Protein AF-A0A2H2ZLC5-F1 (afdb_monomer_lite)

Secondary structure (DSSP, 8-state):
-HHHHHHHHHHHHHHHHHHHHHHHHHGGGGHHHHHHHHHHHHHHHHHH----TT--HHHHHHHHHSSSHHHHHTS-------TTS--PPPPPTTS--

Structure (mmCIF, N/CA/C/O backbone):
data_AF-A0A2H2ZLC5-F1
#
_entry.id   AF-A0A2H2ZLC5-F1
#
loop_
_atom_site.group_PDB
_atom_site.id
_atom_site.type_symbol
_atom_site.label_atom_id
_atom_site.label_alt_id
_atom_site.label_comp_id
_atom_site.label_asym_id
_atom_site.label_entity_id
_atom_site.label_seq_id
_atom_site.pdbx_PDB_ins_code
_atom_site.Cartn_x
_atom_site.Cartn_y
_atom_site.Cartn_z
_atom_site.occupancy
_atom_site.B_iso_or_equiv
_atom_site.auth_seq_id
_atom_site.auth_comp_id
_atom_site.auth_asym_id
_atom_site.auth_atom_id
_atom_site.pdbx_PDB_model_num
ATOM 1 N N . MET A 1 1 ? 8.561 8.086 13.415 1.00 83.88 1 MET A N 1
ATOM 2 C CA . MET A 1 1 ? 8.784 8.862 12.167 1.00 83.88 1 MET A CA 1
ATOM 3 C C . MET A 1 1 ? 10.041 8.459 11.392 1.00 83.88 1 MET A C 1
ATOM 5 O O . MET A 1 1 ? 9.932 8.288 10.186 1.00 83.88 1 MET A O 1
ATOM 9 N N . ALA A 1 2 ? 11.204 8.250 12.028 1.00 94.56 2 ALA A N 1
ATOM 10 C CA . ALA A 1 2 ? 12.444 7.893 11.316 1.00 94.56 2 ALA A CA 1
ATOM 11 C C . ALA A 1 2 ? 12.357 6.583 10.501 1.00 94.56 2 ALA A C 1
ATOM 13 O O . ALA A 1 2 ? 12.746 6.561 9.338 1.00 94.56 2 ALA A O 1
ATOM 14 N N . PHE A 1 3 ? 11.779 5.520 11.072 1.00 94.88 3 PHE A N 1
ATOM 15 C CA . PHE A 1 3 ? 11.603 4.238 10.375 1.00 94.88 3 PHE A CA 1
ATOM 16 C C . PHE A 1 3 ? 10.721 4.360 9.123 1.00 94.88 3 PHE A C 1
ATOM 18 O O . PHE A 1 3 ? 11.108 3.924 8.044 1.00 94.88 3 PHE A O 1
ATOM 25 N N . LEU A 1 4 ? 9.571 5.033 9.242 1.00 94.94 4 LEU A N 1
ATOM 26 C CA . LEU A 1 4 ? 8.678 5.294 8.111 1.00 94.94 4 LEU A CA 1
ATOM 27 C C . LEU A 1 4 ? 9.389 6.082 7.000 1.00 94.94 4 LEU A C 1
ATOM 29 O O . LEU A 1 4 ? 9.268 5.744 5.826 1.00 94.94 4 LEU A O 1
ATOM 33 N N . ALA A 1 5 ? 10.156 7.113 7.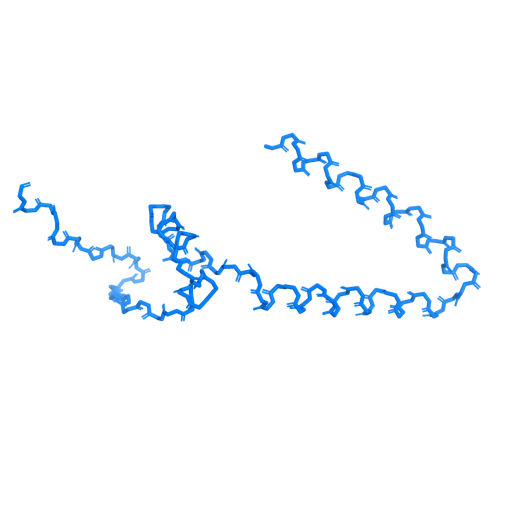366 1.00 95.62 5 ALA A N 1
ATOM 34 C CA . ALA A 1 5 ? 10.919 7.905 6.407 1.00 95.62 5 ALA A CA 1
ATOM 35 C C . ALA A 1 5 ? 11.993 7.067 5.699 1.00 95.62 5 ALA A C 1
ATOM 37 O O . ALA A 1 5 ? 12.152 7.173 4.485 1.00 95.62 5 ALA A O 1
ATOM 38 N N . PHE A 1 6 ? 12.702 6.210 6.433 1.00 96.06 6 PHE A N 1
ATOM 39 C CA . PHE A 1 6 ? 13.686 5.297 5.863 1.00 96.06 6 PHE A CA 1
ATOM 40 C C . PHE A 1 6 ? 13.047 4.331 4.855 1.00 96.06 6 PHE A C 1
ATOM 42 O O . PHE A 1 6 ? 13.480 4.278 3.704 1.00 96.06 6 PHE A O 1
ATOM 49 N N . MET A 1 7 ? 11.971 3.646 5.251 1.00 96.56 7 MET A N 1
ATOM 50 C CA . MET A 1 7 ? 11.252 2.701 4.390 1.00 96.56 7 MET A CA 1
ATOM 51 C C . MET A 1 7 ? 10.723 3.378 3.121 1.00 96.56 7 MET A C 1
ATOM 53 O O . MET A 1 7 ? 10.922 2.874 2.016 1.00 96.56 7 MET A O 1
ATOM 57 N N . ASN A 1 8 ? 10.122 4.562 3.259 1.00 95.38 8 ASN A N 1
ATOM 58 C CA . ASN A 1 8 ? 9.631 5.328 2.116 1.00 95.38 8 ASN A CA 1
ATOM 59 C C . ASN A 1 8 ? 10.756 5.720 1.154 1.00 95.38 8 ASN A C 1
ATOM 61 O O . ASN A 1 8 ? 10.584 5.625 -0.060 1.00 95.38 8 ASN A O 1
ATOM 65 N N . ASN A 1 9 ? 11.910 6.152 1.666 1.00 96.19 9 ASN A N 1
ATOM 66 C CA . ASN A 1 9 ? 13.041 6.507 0.812 1.00 96.19 9 ASN A CA 1
ATOM 67 C C . ASN A 1 9 ? 13.636 5.282 0.105 1.00 96.19 9 ASN A C 1
ATOM 69 O O . ASN A 1 9 ? 13.934 5.368 -1.085 1.00 96.19 9 ASN A O 1
ATOM 73 N N . ALA A 1 10 ? 13.728 4.132 0.778 1.00 95.56 10 ALA A N 1
ATOM 74 C CA . ALA A 1 10 ? 14.188 2.889 0.160 1.00 95.56 10 ALA A CA 1
ATOM 75 C C . ALA A 1 10 ? 13.305 2.485 -1.038 1.00 95.56 10 ALA A C 1
ATOM 77 O O . ALA A 1 10 ? 13.806 2.212 -2.130 1.00 95.56 10 ALA A O 1
ATOM 78 N N . VAL A 1 11 ? 11.980 2.537 -0.869 1.00 95.06 11 VAL A N 1
ATOM 79 C CA . VAL A 1 11 ? 11.016 2.230 -1.940 1.00 95.06 11 VAL A CA 1
ATOM 80 C C . VAL A 1 11 ? 11.074 3.260 -3.075 1.00 95.06 11 VAL A C 1
ATOM 82 O O . VAL A 1 11 ? 10.967 2.895 -4.249 1.00 95.06 11 VAL A O 1
ATOM 85 N N . LYS A 1 12 ? 11.268 4.546 -2.756 1.00 95.56 12 LYS A N 1
ATOM 86 C CA . LYS A 1 12 ? 11.388 5.613 -3.762 1.00 95.56 12 LYS A CA 1
ATOM 87 C C . LYS A 1 12 ? 12.603 5.441 -4.661 1.00 95.56 12 LYS A C 1
ATOM 89 O O . LYS A 1 12 ? 12.476 5.648 -5.865 1.00 95.56 12 LYS A O 1
ATOM 94 N N . VAL A 1 13 ? 13.752 5.048 -4.109 1.00 96.19 13 VAL A N 1
ATOM 95 C CA . VAL A 1 13 ? 14.963 4.789 -4.905 1.00 96.19 13 VAL A CA 1
ATOM 96 C C . VAL A 1 13 ? 14.662 3.727 -5.965 1.00 96.19 13 VAL A C 1
ATOM 98 O O . VAL A 1 13 ? 14.876 3.964 -7.152 1.00 96.19 13 VAL A O 1
ATOM 101 N N . MET A 1 14 ? 14.053 2.608 -5.568 1.00 93.06 14 MET A N 1
ATOM 102 C CA . MET A 1 14 ? 13.686 1.536 -6.499 1.00 93.06 14 MET A CA 1
ATOM 103 C C . MET A 1 14 ? 12.719 2.020 -7.588 1.00 93.06 14 MET A C 1
ATOM 105 O O . MET A 1 14 ? 12.985 1.836 -8.774 1.00 93.06 14 MET A O 1
ATOM 109 N N . ASN A 1 15 ? 11.637 2.706 -7.205 1.00 93.94 15 ASN A N 1
ATOM 110 C CA . ASN A 1 15 ? 10.646 3.222 -8.157 1.00 93.94 15 ASN A CA 1
ATOM 111 C C . ASN A 1 15 ? 11.167 4.347 -9.061 1.00 93.94 15 ASN A C 1
ATOM 113 O O . ASN A 1 15 ? 10.543 4.647 -10.070 1.00 93.94 15 ASN A O 1
ATOM 117 N N . THR A 1 16 ? 12.293 4.977 -8.737 1.00 95.62 16 THR A N 1
ATOM 118 C CA . THR A 1 16 ? 12.859 6.042 -9.576 1.00 95.62 16 THR A CA 1
ATOM 119 C C . THR A 1 16 ? 13.814 5.475 -10.625 1.00 95.62 16 THR A C 1
ATOM 121 O O . THR A 1 16 ? 13.783 5.903 -11.776 1.00 95.62 16 THR A O 1
ATOM 124 N N . TYR A 1 17 ? 14.643 4.490 -10.260 1.00 94.69 17 TYR A N 1
ATOM 125 C CA . TYR A 1 17 ? 15.702 3.985 -11.145 1.00 94.69 17 TYR A CA 1
ATOM 126 C C . TYR A 1 17 ? 15.307 2.745 -11.953 1.00 94.69 17 TYR A C 1
ATOM 128 O O . TYR A 1 17 ? 15.791 2.570 -13.071 1.00 94.69 17 TYR A O 1
ATOM 136 N N . VAL A 1 18 ? 14.430 1.885 -11.426 1.00 92.75 18 VAL A N 1
ATOM 137 C CA . VAL A 1 18 ? 14.046 0.635 -12.105 1.00 92.75 18 VAL A CA 1
ATOM 138 C C . VAL A 1 18 ? 13.120 0.881 -13.305 1.00 92.75 18 VAL A C 1
ATOM 140 O O . VAL A 1 18 ? 13.404 0.332 -14.374 1.00 92.75 18 VAL A O 1
ATOM 143 N N . PRO A 1 19 ? 12.058 1.711 -13.210 1.00 93.75 19 PRO A N 1
ATOM 144 C CA . PRO A 1 19 ? 11.096 1.852 -14.303 1.00 93.75 19 PRO A CA 1
ATOM 145 C C . PRO A 1 19 ? 11.681 2.332 -15.634 1.00 93.75 19 PRO A C 1
ATOM 147 O O . PRO A 1 19 ? 11.357 1.715 -16.646 1.00 93.75 19 PRO A O 1
ATOM 150 N N . PRO A 1 20 ? 12.571 3.346 -15.699 1.00 93.31 20 PRO A N 1
ATOM 151 C CA . PRO A 1 20 ? 13.128 3.792 -16.978 1.00 93.31 20 PRO A CA 1
ATOM 152 C C . PRO A 1 20 ? 13.884 2.682 -17.721 1.00 93.31 20 PRO A C 1
ATOM 154 O O . PRO A 1 20 ? 13.713 2.509 -18.927 1.00 93.31 20 PRO A O 1
ATOM 157 N N . ILE A 1 21 ? 14.673 1.885 -16.994 1.00 94.44 21 ILE A N 1
ATOM 158 C CA . ILE A 1 21 ? 15.456 0.775 -17.556 1.00 94.44 21 ILE A CA 1
ATOM 159 C C . ILE A 1 21 ? 14.527 -0.363 -17.992 1.00 94.44 21 ILE A C 1
ATOM 161 O O . ILE A 1 21 ? 14.697 -0.945 -19.065 1.00 94.44 21 ILE A O 1
ATOM 165 N N . ALA A 1 22 ? 13.529 -0.690 -17.173 1.00 92.44 22 ALA A N 1
ATOM 166 C CA . ALA A 1 22 ? 12.598 -1.768 -17.471 1.00 92.44 22 ALA A CA 1
ATOM 167 C C . ALA A 1 22 ? 11.682 -1.429 -18.658 1.00 92.44 22 ALA A C 1
ATOM 169 O O . ALA A 1 22 ? 11.470 -2.278 -19.521 1.00 92.44 22 ALA A O 1
ATOM 170 N N . ILE A 1 23 ? 11.204 -0.185 -18.756 1.00 95.00 23 ILE A N 1
ATOM 171 C CA . ILE A 1 23 ? 10.401 0.295 -19.889 1.00 95.00 23 ILE A CA 1
ATOM 172 C C . ILE A 1 23 ? 11.238 0.320 -21.171 1.00 95.00 23 ILE A C 1
ATOM 174 O O . ILE A 1 23 ? 10.737 -0.082 -22.216 1.00 95.00 23 ILE A O 1
ATOM 178 N N . ALA A 1 24 ? 12.515 0.710 -21.115 1.00 95.12 24 ALA A N 1
ATOM 179 C CA . ALA A 1 24 ? 13.380 0.680 -22.296 1.00 95.12 24 ALA A CA 1
ATOM 180 C C . ALA A 1 24 ? 13.547 -0.739 -22.882 1.00 95.12 24 ALA A C 1
ATOM 182 O O . ALA A 1 24 ? 13.625 -0.890 -24.098 1.00 95.12 24 ALA A O 1
ATOM 183 N N . ASN A 1 25 ? 13.560 -1.777 -22.037 1.00 93.81 25 ASN A N 1
ATOM 184 C CA . ASN A 1 25 ? 13.748 -3.169 -22.467 1.00 93.81 25 ASN A CA 1
ATOM 185 C C . ASN A 1 25 ? 12.433 -3.911 -22.769 1.00 93.81 25 ASN A C 1
ATOM 187 O O . ASN A 1 25 ? 12.355 -4.683 -23.722 1.00 93.81 25 ASN A O 1
ATOM 191 N N . ALA A 1 26 ? 11.401 -3.717 -21.946 1.00 91.62 26 ALA A N 1
ATOM 192 C CA . ALA A 1 26 ? 10.139 -4.459 -22.010 1.00 91.62 26 ALA A CA 1
ATOM 193 C C . ALA A 1 26 ? 8.975 -3.639 -22.599 1.00 91.62 26 ALA A C 1
ATOM 195 O O . ALA A 1 26 ? 7.907 -4.193 -22.885 1.00 91.62 26 ALA A O 1
ATOM 196 N N . GLY A 1 27 ? 9.162 -2.330 -22.784 1.00 92.25 27 GLY A N 1
ATOM 197 C CA . GLY A 1 27 ? 8.153 -1.412 -23.298 1.00 92.25 27 GLY A CA 1
ATOM 198 C C . GLY A 1 27 ? 6.890 -1.414 -22.445 1.00 92.25 27 GLY A C 1
ATOM 199 O O . GLY A 1 27 ? 6.930 -1.379 -21.214 1.00 92.25 27 GLY A O 1
ATOM 200 N N . TRP A 1 28 ? 5.745 -1.513 -23.120 1.00 92.62 28 TRP A N 1
ATOM 201 C CA . TRP A 1 28 ? 4.429 -1.490 -22.485 1.00 92.62 28 TRP A CA 1
ATOM 202 C C . TRP A 1 28 ? 4.176 -2.675 -21.540 1.00 92.62 28 TRP A C 1
ATOM 204 O O . TRP A 1 28 ? 3.360 -2.570 -20.627 1.00 92.62 28 TRP A O 1
ATOM 214 N N . LYS A 1 29 ? 4.877 -3.804 -21.715 1.00 92.50 29 LYS A N 1
ATOM 215 C CA . LYS A 1 29 ? 4.661 -5.003 -20.889 1.00 92.50 29 LYS A CA 1
ATOM 216 C C . LYS A 1 29 ? 5.046 -4.773 -19.431 1.00 92.50 29 LYS A C 1
ATOM 218 O O . LYS A 1 29 ? 4.486 -5.420 -18.554 1.00 92.50 29 LYS A O 1
ATOM 223 N N . TYR A 1 30 ? 5.958 -3.837 -19.162 1.00 93.19 30 TYR A N 1
ATOM 224 C CA . TYR A 1 30 ? 6.345 -3.492 -17.797 1.00 93.19 30 TYR A CA 1
ATOM 225 C C . TYR A 1 30 ? 5.177 -2.923 -16.978 1.00 93.19 30 TYR A C 1
ATOM 227 O O . TYR A 1 30 ? 5.099 -3.180 -15.782 1.00 93.19 30 TYR A O 1
ATOM 235 N N . TYR A 1 31 ? 4.211 -2.242 -17.605 1.00 92.06 31 TYR A N 1
ATOM 236 C CA . TYR A 1 31 ? 3.028 -1.747 -16.892 1.00 92.06 31 TYR A CA 1
ATOM 237 C C . TYR A 1 31 ? 2.187 -2.872 -16.278 1.00 92.06 31 TYR A C 1
ATOM 239 O O . TYR A 1 31 ? 1.559 -2.659 -15.243 1.00 92.06 31 TYR A O 1
ATOM 247 N N . LEU A 1 32 ? 2.217 -4.085 -16.848 1.00 94.56 32 LEU A N 1
ATOM 248 C CA . LEU A 1 32 ? 1.524 -5.237 -16.266 1.00 94.56 32 LEU A CA 1
ATOM 249 C C . LEU A 1 32 ? 2.065 -5.586 -14.874 1.00 94.56 32 LEU A C 1
ATOM 251 O O . LEU A 1 32 ? 1.294 -6.025 -14.029 1.00 94.56 32 LEU A O 1
ATOM 255 N N . LEU A 1 33 ? 3.354 -5.342 -14.602 1.00 92.00 33 LEU A N 1
ATOM 256 C CA . LEU A 1 33 ? 3.929 -5.538 -13.269 1.00 92.00 33 LEU A CA 1
ATOM 257 C C . LEU A 1 33 ? 3.217 -4.668 -12.227 1.00 92.00 33 LEU A C 1
ATOM 259 O O . LEU A 1 33 ? 2.840 -5.179 -11.177 1.00 92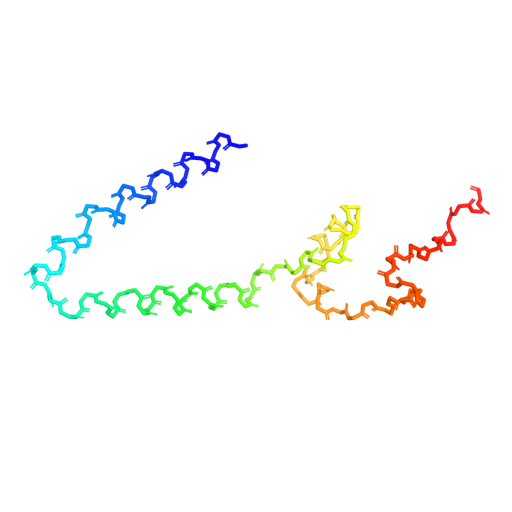.00 33 LEU A O 1
ATOM 263 N N . TYR A 1 34 ? 3.007 -3.383 -12.528 1.00 92.56 34 TYR A N 1
ATOM 264 C CA . TYR A 1 34 ? 2.289 -2.472 -11.635 1.00 92.56 34 TYR A CA 1
ATOM 265 C C . TYR A 1 34 ? 0.832 -2.884 -11.462 1.00 92.56 34 TYR A C 1
ATOM 267 O O . TYR A 1 34 ? 0.354 -2.919 -10.339 1.00 92.56 34 TYR A O 1
ATOM 275 N N . VAL A 1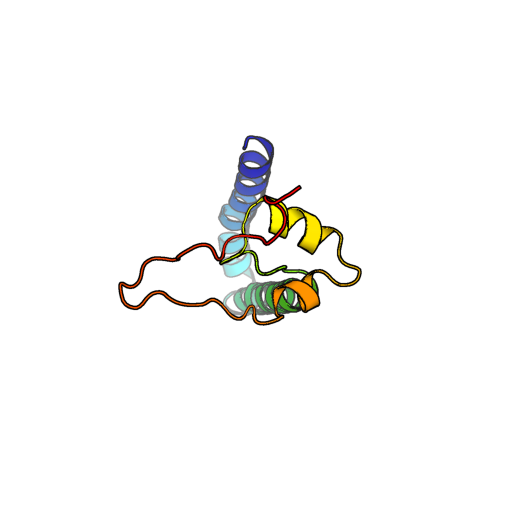 35 ? 0.159 -3.308 -12.537 1.00 95.94 35 VAL A N 1
ATOM 276 C CA . VAL A 1 35 ? -1.217 -3.822 -12.444 1.00 95.94 35 VAL A CA 1
ATOM 277 C C . VAL A 1 35 ? -1.302 -5.014 -11.486 1.00 95.94 35 VAL A C 1
ATOM 279 O O . VAL A 1 35 ? -2.179 -5.045 -10.626 1.00 95.94 35 VAL A O 1
ATOM 282 N N . PHE A 1 36 ? -0.391 -5.986 -11.596 1.00 96.44 36 PHE A N 1
ATOM 283 C CA . PHE A 1 36 ? -0.380 -7.141 -10.694 1.00 96.44 36 PHE A CA 1
ATOM 284 C C . PHE A 1 36 ? 0.008 -6.766 -9.261 1.00 96.44 36 PHE A C 1
ATOM 286 O O . PHE A 1 36 ? -0.571 -7.307 -8.319 1.00 96.44 36 PHE A O 1
ATOM 293 N N . TRP A 1 37 ? 0.956 -5.845 -9.084 1.00 94.88 37 TRP A N 1
ATOM 294 C CA . TRP A 1 37 ? 1.368 -5.363 -7.767 1.00 94.88 37 TRP A CA 1
ATOM 295 C C . TRP A 1 37 ? 0.248 -4.598 -7.054 1.00 94.88 37 TRP A C 1
ATOM 297 O O . TRP A 1 37 ? -0.033 -4.869 -5.888 1.00 94.88 37 TRP A O 1
ATOM 307 N N . ASP A 1 38 ? -0.441 -3.707 -7.764 1.00 95.44 38 ASP A N 1
ATOM 308 C CA . ASP A 1 38 ? -1.567 -2.944 -7.230 1.00 95.44 38 ASP A CA 1
ATOM 309 C C . ASP A 1 38 ? -2.743 -3.870 -6.914 1.00 95.44 38 ASP A C 1
ATOM 311 O O . ASP A 1 38 ? -3.334 -3.772 -5.840 1.00 95.44 38 ASP A O 1
ATOM 315 N N . ALA A 1 39 ? -3.042 -4.837 -7.792 1.00 97.50 39 ALA A N 1
ATOM 316 C CA . ALA A 1 39 ? -4.058 -5.853 -7.528 1.00 97.50 39 ALA A CA 1
ATOM 317 C C . ALA A 1 39 ? -3.723 -6.685 -6.279 1.00 97.50 39 ALA A C 1
ATOM 319 O O . ALA A 1 39 ? -4.592 -6.909 -5.437 1.00 97.50 39 ALA A O 1
ATOM 320 N N . PHE A 1 40 ? -2.464 -7.103 -6.117 1.00 97.19 40 PHE A N 1
ATOM 321 C CA . PHE A 1 40 ? -2.004 -7.770 -4.899 1.00 97.19 40 PHE A CA 1
ATOM 322 C C . PHE A 1 40 ? -2.172 -6.872 -3.665 1.00 97.19 40 PHE A C 1
ATOM 324 O O . PHE A 1 40 ? -2.691 -7.326 -2.645 1.00 97.19 40 PHE A O 1
ATOM 331 N N . GLY A 1 41 ? -1.817 -5.589 -3.769 1.00 96.44 41 GLY A N 1
ATOM 332 C CA . GLY A 1 41 ? -2.026 -4.599 -2.715 1.00 96.44 41 GLY A CA 1
ATOM 333 C C . GLY A 1 41 ? -3.495 -4.472 -2.310 1.00 96.44 41 GLY A C 1
ATOM 334 O O . GLY A 1 41 ? -3.799 -4.483 -1.120 1.00 96.44 41 GLY A O 1
ATOM 335 N N . VAL A 1 42 ? -4.418 -4.445 -3.276 1.00 96.69 42 VAL A N 1
ATOM 336 C CA . VAL A 1 42 ? -5.868 -4.437 -3.018 1.00 96.69 42 VAL A CA 1
ATOM 337 C C . VAL A 1 42 ? -6.303 -5.684 -2.248 1.00 96.69 42 VAL A C 1
ATOM 339 O O . VAL A 1 42 ? -7.059 -5.563 -1.286 1.00 96.69 42 VAL A O 1
ATOM 342 N N . VAL A 1 43 ? -5.806 -6.871 -2.614 1.00 96.75 43 VAL A N 1
ATOM 343 C CA . VAL A 1 43 ? -6.112 -8.112 -1.883 1.00 96.75 43 VAL A CA 1
ATOM 344 C C . VAL A 1 43 ? -5.602 -8.039 -0.442 1.00 96.75 43 VAL A C 1
ATOM 346 O O . VAL A 1 43 ? -6.340 -8.364 0.487 1.00 96.75 43 VAL A O 1
ATOM 349 N N . VAL A 1 44 ? -4.368 -7.578 -0.231 1.00 96.12 44 VAL A N 1
ATOM 350 C CA . VAL A 1 44 ? -3.799 -7.421 1.117 1.00 96.12 44 VAL A CA 1
ATOM 351 C C . VAL A 1 44 ? -4.610 -6.419 1.939 1.00 96.12 44 VAL A C 1
ATOM 353 O O . VAL A 1 44 ? -4.967 -6.710 3.077 1.00 96.12 44 VAL A O 1
ATOM 356 N N . ILE A 1 45 ? -4.957 -5.267 1.365 1.00 94.62 45 ILE A N 1
ATOM 357 C CA . ILE A 1 45 ? -5.775 -4.257 2.043 1.00 94.62 45 ILE A CA 1
ATOM 358 C C . ILE A 1 45 ? -7.129 -4.853 2.433 1.00 94.62 45 ILE A C 1
ATOM 360 O O . ILE A 1 45 ? -7.528 -4.741 3.585 1.00 94.62 45 ILE A O 1
ATOM 364 N N . TYR A 1 46 ? -7.800 -5.558 1.523 1.00 91.56 46 TYR A N 1
ATOM 365 C CA . TYR A 1 46 ? -9.102 -6.163 1.798 1.00 91.56 46 TYR A CA 1
ATOM 366 C C . TYR A 1 46 ? -9.088 -7.124 3.001 1.00 91.56 46 TYR A C 1
ATOM 368 O O . TYR A 1 46 ? -10.046 -7.156 3.771 1.00 91.56 46 TYR A O 1
ATOM 376 N N . PHE A 1 47 ? -8.015 -7.902 3.178 1.00 92.56 47 PHE A N 1
ATOM 377 C CA . PHE A 1 47 ? -7.936 -8.901 4.249 1.00 92.56 47 PHE A CA 1
ATOM 378 C C . PHE A 1 47 ? -7.302 -8.412 5.551 1.00 92.56 47 PHE A C 1
ATOM 380 O O . PHE A 1 47 ? -7.594 -8.992 6.597 1.00 92.56 47 PHE A O 1
ATOM 387 N N . PHE A 1 48 ? -6.429 -7.404 5.507 1.00 92.50 48 PHE A N 1
ATOM 388 C CA . PHE A 1 48 ? -5.598 -7.022 6.655 1.00 92.50 48 PHE A CA 1
ATOM 389 C C . PHE A 1 48 ? -5.764 -5.569 7.098 1.00 92.50 48 PHE A C 1
ATOM 391 O O . PHE A 1 48 ? -5.353 -5.230 8.206 1.00 92.50 48 PHE A O 1
ATOM 398 N N . PHE A 1 49 ? -6.337 -4.699 6.265 1.00 92.94 49 PHE A N 1
ATOM 399 C CA . PHE A 1 49 ? -6.518 -3.301 6.629 1.00 92.94 49 PHE A CA 1
ATOM 400 C C . PHE A 1 49 ? -7.697 -3.145 7.592 1.00 92.94 49 PHE A C 1
ATOM 402 O O . PHE A 1 49 ? -8.819 -3.550 7.296 1.00 92.94 49 PHE A O 1
ATOM 409 N N . VAL A 1 50 ? -7.425 -2.546 8.748 1.00 90.81 50 VAL A N 1
ATOM 410 C CA . VAL A 1 50 ? -8.421 -2.205 9.768 1.00 90.81 50 VAL A CA 1
ATOM 411 C C . VAL A 1 50 ? -8.851 -0.761 9.531 1.00 90.81 50 VAL A C 1
ATOM 413 O O . VAL A 1 50 ? -8.004 0.131 9.488 1.00 90.81 50 VAL A O 1
ATOM 416 N N . GLU A 1 51 ? -10.149 -0.522 9.355 1.00 88.94 51 GLU A N 1
ATOM 417 C CA . GLU A 1 51 ? -10.684 0.829 9.166 1.00 88.94 51 GLU A CA 1
ATOM 418 C C . GLU A 1 51 ? -10.634 1.600 10.492 1.00 88.94 51 GLU A C 1
ATOM 420 O O . GLU A 1 51 ? -11.323 1.257 11.449 1.00 88.94 51 GLU A O 1
ATOM 425 N N . THR A 1 52 ? -9.812 2.646 10.558 1.00 89.69 52 THR A N 1
ATOM 426 C CA . THR A 1 52 ? -9.623 3.457 11.773 1.00 89.69 52 THR A CA 1
ATOM 427 C C . THR A 1 52 ? -10.440 4.748 11.763 1.00 89.69 52 THR A C 1
ATOM 429 O O . THR A 1 52 ? -10.500 5.453 12.770 1.00 89.69 52 THR A O 1
ATOM 432 N N . ARG A 1 53 ? -11.096 5.097 10.647 1.00 82.50 53 ARG A N 1
ATOM 433 C CA . ARG A 1 53 ? -11.854 6.345 10.542 1.00 82.50 53 ARG A CA 1
ATOM 434 C C . ARG A 1 53 ? -13.107 6.314 11.416 1.00 82.50 53 ARG A C 1
ATOM 436 O O . ARG A 1 53 ? -13.992 5.489 11.220 1.00 82.50 53 ARG A O 1
ATOM 443 N N . GLY A 1 54 ? -13.228 7.308 12.295 1.00 79.12 54 GLY A N 1
ATOM 444 C CA . GLY A 1 54 ? -14.401 7.485 13.158 1.00 79.12 54 GLY A CA 1
ATOM 445 C C . GLY A 1 54 ? -14.330 6.739 14.491 1.00 79.12 54 GLY A C 1
ATOM 446 O O . GLY A 1 54 ? -15.305 6.785 15.234 1.00 79.12 54 GLY A O 1
ATOM 447 N N . TRP A 1 55 ? -13.195 6.103 14.792 1.00 80.56 55 TRP A N 1
ATOM 448 C CA . TRP A 1 55 ? -12.898 5.484 16.082 1.00 80.56 55 TRP A CA 1
ATOM 449 C C . TRP A 1 55 ? -12.004 6.399 16.929 1.00 80.56 55 TRP A C 1
ATOM 451 O O . TRP A 1 55 ? -11.145 7.105 16.386 1.00 80.56 55 TRP A O 1
ATOM 461 N N . SER A 1 56 ? -12.199 6.402 18.250 1.00 86.81 56 SER A N 1
ATOM 462 C CA . SER A 1 56 ? -11.285 7.073 19.184 1.00 86.81 56 SER A CA 1
ATOM 463 C C . SER A 1 56 ? -9.974 6.283 19.333 1.00 86.81 56 SER A C 1
ATOM 465 O O . SER A 1 56 ? -9.906 5.107 18.983 1.00 86.81 56 SER A O 1
ATOM 467 N N . LEU A 1 57 ? -8.908 6.908 19.848 1.00 83.81 57 LEU A N 1
ATOM 468 C CA . LEU A 1 57 ? -7.620 6.217 20.034 1.00 83.81 57 LEU A CA 1
ATOM 469 C C . LEU A 1 57 ? -7.714 5.031 21.005 1.00 83.81 57 LEU A C 1
ATOM 471 O O . LEU A 1 57 ? -7.059 4.021 20.770 1.00 83.81 57 LEU A O 1
ATOM 475 N N . GLU A 1 58 ? -8.535 5.150 22.049 1.00 82.38 58 GLU A N 1
ATOM 476 C CA . GLU A 1 58 ? -8.774 4.076 23.021 1.00 82.38 58 GLU A CA 1
ATOM 477 C C . GLU A 1 58 ? -9.521 2.908 22.364 1.00 82.38 58 GLU A C 1
ATOM 479 O O . GLU A 1 58 ? -9.114 1.756 22.475 1.00 82.38 58 GLU A O 1
ATOM 484 N N . GLU A 1 59 ? -10.550 3.206 21.569 1.00 81.31 59 GLU A N 1
ATOM 485 C CA . GLU A 1 59 ? -11.325 2.178 20.868 1.00 81.31 59 GLU A CA 1
ATOM 486 C C . GLU A 1 59 ? -10.522 1.479 19.766 1.00 81.31 59 GLU A C 1
ATOM 488 O O . GLU A 1 59 ? -10.751 0.307 19.474 1.00 81.31 59 GLU A O 1
ATOM 493 N N . ILE A 1 60 ? -9.583 2.188 19.133 1.00 86.38 60 ILE A N 1
ATOM 494 C CA . ILE A 1 60 ? -8.683 1.605 18.137 1.00 86.38 60 ILE A CA 1
ATOM 495 C C . ILE A 1 60 ? -7.814 0.515 18.779 1.00 86.38 60 ILE A C 1
ATOM 497 O O . ILE A 1 60 ? -7.567 -0.510 18.143 1.00 86.38 60 ILE A O 1
ATOM 501 N N . GLU A 1 61 ? -7.360 0.697 20.021 1.00 87.81 61 GLU A N 1
ATOM 502 C CA . GLU A 1 61 ? -6.576 -0.323 20.723 1.00 87.81 61 GLU A CA 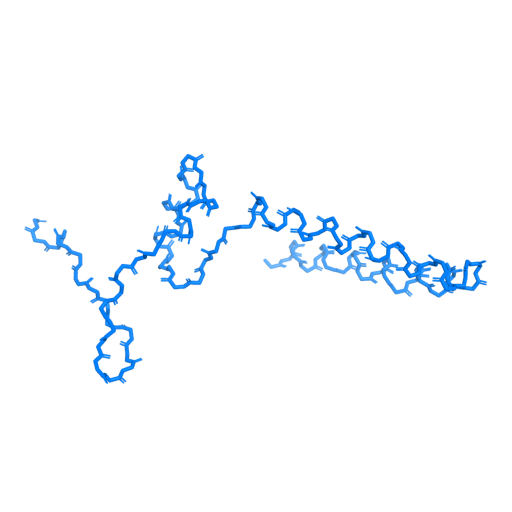1
ATOM 503 C C . GLU A 1 61 ? -7.399 -1.599 20.951 1.00 87.81 61 GLU A C 1
ATOM 505 O O . GLU A 1 61 ? -6.964 -2.686 20.556 1.00 87.81 61 GLU A O 1
ATOM 510 N N . ASP A 1 62 ? -8.624 -1.460 21.462 1.00 85.56 62 ASP A N 1
ATOM 511 C CA . ASP A 1 62 ? -9.565 -2.575 21.633 1.00 85.56 62 ASP A CA 1
ATOM 512 C C . ASP A 1 62 ? -9.884 -3.267 20.298 1.00 85.56 62 ASP A C 1
ATOM 514 O O . ASP A 1 62 ? -9.958 -4.498 20.202 1.00 85.56 62 ASP A O 1
ATOM 518 N N . LEU A 1 63 ? -10.017 -2.481 19.228 1.00 87.00 63 LEU A N 1
ATOM 519 C CA . LEU A 1 63 ? -10.283 -2.966 17.881 1.00 87.00 63 LEU A CA 1
ATOM 520 C C . LEU A 1 63 ? -9.145 -3.846 17.346 1.00 87.00 63 LEU A C 1
ATOM 522 O O . LEU A 1 63 ? -9.400 -4.893 16.745 1.00 87.00 63 LEU A O 1
ATOM 526 N N . PHE A 1 64 ? -7.891 -3.454 17.584 1.00 88.56 64 PHE A N 1
ATOM 527 C CA . PHE A 1 64 ? -6.721 -4.252 17.209 1.00 88.56 64 PHE A CA 1
ATOM 528 C C . PHE A 1 64 ? -6.559 -5.516 18.065 1.00 88.56 64 PHE A C 1
ATOM 530 O O . PHE A 1 64 ? -5.974 -6.491 17.587 1.00 88.56 64 PHE A O 1
ATOM 537 N N . GLN A 1 65 ? -7.095 -5.534 19.288 1.00 89.62 65 GLN A N 1
ATOM 538 C CA . GLN A 1 65 ? -7.103 -6.713 20.162 1.00 89.62 65 GLN A CA 1
ATOM 539 C C . GLN A 1 65 ? -8.245 -7.699 19.859 1.00 89.62 65 GLN A C 1
ATOM 541 O O . GLN A 1 65 ? -8.206 -8.852 20.303 1.00 89.62 65 GLN A O 1
ATOM 546 N N . ALA A 1 66 ? -9.256 -7.294 19.087 1.00 87.50 66 ALA A N 1
ATOM 547 C CA . ALA A 1 66 ? -10.373 -8.155 18.721 1.00 87.50 66 ALA A CA 1
ATOM 548 C C . ALA A 1 66 ? -9.916 -9.409 17.951 1.00 87.50 66 ALA A C 1
ATOM 550 O O . ALA A 1 66 ? -8.985 -9.386 17.148 1.00 87.50 66 ALA A O 1
ATOM 551 N N . LYS A 1 67 ? -10.645 -10.524 18.111 1.00 89.31 67 LYS A N 1
ATOM 552 C CA . LYS A 1 67 ? -10.343 -11.800 17.425 1.00 89.31 67 LYS A CA 1
ATOM 553 C C . LYS A 1 67 ? -10.287 -11.666 15.894 1.00 89.31 67 LYS A C 1
ATOM 555 O O . LYS A 1 67 ? -9.611 -12.447 15.228 1.00 89.31 67 LYS A O 1
ATOM 560 N N . ASN A 1 68 ? -11.039 -10.722 15.330 1.00 90.00 68 ASN A N 1
ATOM 561 C CA . ASN A 1 68 ? -10.976 -10.376 13.914 1.00 90.00 68 ASN A CA 1
ATOM 562 C C . ASN A 1 68 ? -11.074 -8.846 13.751 1.00 90.00 68 ASN A C 1
ATOM 564 O O . ASN A 1 68 ? -12.187 -8.331 13.607 1.00 90.00 68 ASN A O 1
ATOM 568 N N . PRO A 1 69 ? -9.932 -8.132 13.775 1.00 88.44 69 PRO A N 1
ATOM 569 C CA . PRO A 1 69 ? -9.892 -6.667 13.775 1.00 88.44 69 PRO A CA 1
ATO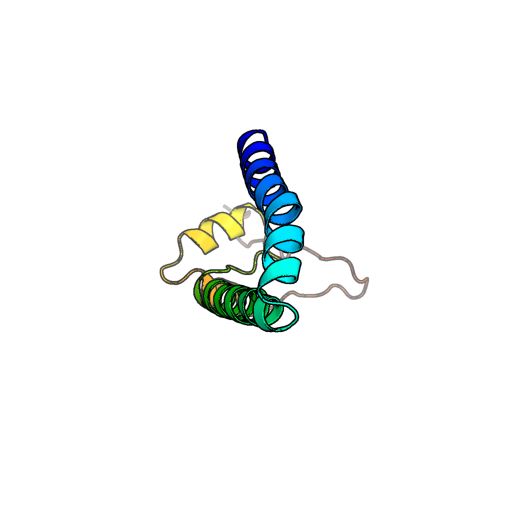M 570 C C . PRO A 1 69 ? -10.556 -6.042 12.546 1.00 88.44 69 PRO A C 1
ATOM 572 O O . PRO A 1 69 ? -11.305 -5.076 12.657 1.00 88.44 69 PRO A O 1
ATOM 575 N N . VAL A 1 70 ? -10.356 -6.641 11.366 1.00 89.75 70 VAL A N 1
ATOM 576 C CA . VAL A 1 70 ? -10.945 -6.146 10.113 1.00 89.75 70 VAL A CA 1
ATOM 577 C C . VAL A 1 70 ? -12.467 -6.211 10.170 1.00 89.75 70 VAL A C 1
ATOM 579 O O . VAL A 1 70 ? -13.132 -5.219 9.887 1.00 89.75 70 VAL A O 1
ATOM 582 N N . LYS A 1 71 ? -13.046 -7.338 10.603 1.00 88.50 71 LYS A N 1
ATOM 583 C CA . LYS A 1 71 ? -14.507 -7.449 10.740 1.00 88.50 71 LYS A CA 1
ATOM 584 C C . LYS A 1 71 ? -15.064 -6.498 11.793 1.00 88.50 71 LYS A C 1
ATOM 586 O O . LYS A 1 71 ? -16.060 -5.843 11.515 1.00 88.50 71 LYS A O 1
ATOM 591 N N . ALA A 1 72 ? -14.410 -6.407 12.950 1.00 86.56 72 ALA A N 1
ATOM 592 C CA . ALA A 1 72 ? -14.822 -5.501 14.018 1.00 86.56 72 ALA A CA 1
ATOM 593 C C . ALA A 1 72 ? -14.818 -4.034 13.547 1.00 86.56 72 ALA A C 1
ATOM 595 O O . ALA A 1 72 ? -15.720 -3.276 13.886 1.00 86.56 72 ALA A O 1
ATOM 596 N N . SER A 1 73 ? -13.875 -3.657 12.675 1.00 84.88 73 SER A N 1
ATOM 597 C CA . SER A 1 73 ? -13.758 -2.274 12.188 1.00 84.88 73 SER A CA 1
ATOM 598 C C . SER A 1 73 ? -14.890 -1.864 11.249 1.00 84.88 73 SER A C 1
ATOM 600 O O . SER A 1 73 ? -15.182 -0.680 11.096 1.00 84.88 73 SER A O 1
ATOM 602 N N . LEU A 1 74 ? -15.541 -2.853 10.630 1.00 84.69 74 LEU A N 1
ATOM 603 C CA . LEU A 1 74 ? -16.637 -2.673 9.682 1.00 84.69 74 LEU A CA 1
ATOM 604 C C . LEU A 1 74 ? -18.017 -2.708 10.355 1.00 84.69 74 LEU A C 1
ATOM 606 O O . LEU A 1 74 ? -19.023 -2.423 9.696 1.00 84.69 74 LEU A O 1
ATOM 610 N N . GLU A 1 75 ? -18.100 -3.059 11.641 1.00 82.31 75 GLU A N 1
ATOM 611 C CA . GLU A 1 75 ? -19.363 -3.023 12.372 1.00 82.31 75 GLU A CA 1
ATOM 612 C C . GLU A 1 75 ? -19.819 -1.567 12.559 1.00 82.31 75 GLU A C 1
ATOM 614 O O . GLU A 1 75 ? -19.131 -0.727 13.135 1.00 82.31 75 GLU A O 1
ATOM 619 N N . LYS A 1 76 ? -21.009 -1.240 12.036 1.00 60.06 76 LYS A N 1
ATOM 620 C CA . LYS A 1 76 ? -21.590 0.105 12.146 1.00 60.06 76 LYS A CA 1
ATOM 621 C C . LYS A 1 76 ? -21.879 0.440 13.609 1.00 60.06 76 LYS A C 1
ATOM 623 O O . LYS A 1 76 ? -22.867 -0.045 14.164 1.00 60.06 76 LYS A O 1
ATOM 628 N N . LYS A 1 77 ? -21.133 1.383 14.188 1.00 60.34 77 LYS A N 1
ATOM 629 C CA . LYS A 1 77 ? -21.604 2.096 15.382 1.00 60.34 77 LYS A CA 1
ATOM 630 C C . LYS A 1 77 ? -22.846 2.925 15.036 1.00 60.34 77 LYS A C 1
ATOM 632 O O . LYS A 1 77 ? -22.890 3.621 14.019 1.00 60.34 77 LYS A O 1
ATOM 637 N N . ARG A 1 78 ? -23.868 2.873 15.898 1.00 49.81 78 ARG A N 1
ATOM 638 C CA . ARG A 1 78 ? -24.981 3.836 15.891 1.00 49.81 78 ARG A CA 1
ATOM 639 C C . ARG A 1 78 ? -24.448 5.157 16.437 1.00 49.81 78 ARG A C 1
ATOM 641 O O . ARG A 1 78 ? -24.545 5.423 17.626 1.00 49.81 78 ARG A O 1
ATOM 648 N N . ILE A 1 79 ? -23.839 5.954 15.571 1.00 53.56 79 ILE A N 1
ATOM 649 C CA . ILE A 1 79 ? -23.422 7.311 15.913 1.00 53.56 79 ILE A CA 1
ATOM 650 C C . ILE A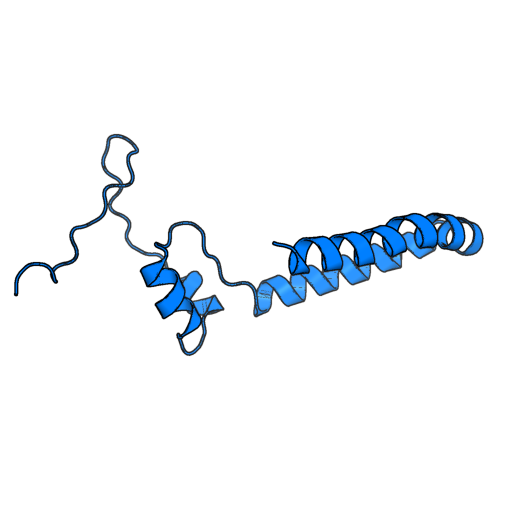 1 79 ? -24.696 8.166 15.963 1.00 53.56 79 ILE A C 1
ATOM 652 O O . ILE A 1 79 ? -25.389 8.288 14.950 1.00 53.56 79 ILE A O 1
ATOM 656 N N . SER A 1 80 ? -25.051 8.725 17.123 1.00 47.62 80 SER A N 1
ATOM 657 C CA . SER A 1 80 ? -26.069 9.777 17.195 1.00 47.62 80 SER A CA 1
ATOM 658 C C . SER A 1 80 ? -25.445 11.063 16.667 1.00 47.62 80 SER A C 1
ATOM 660 O O . SER A 1 80 ? -24.707 11.745 17.372 1.00 47.62 80 SER A O 1
ATOM 662 N N . VAL A 1 81 ? -25.699 11.364 15.398 1.00 52.03 81 VAL A N 1
ATOM 663 C CA . VAL A 1 81 ? -25.307 12.637 14.794 1.00 52.03 81 VAL A CA 1
ATOM 664 C C . VAL A 1 81 ? -26.182 13.719 15.422 1.00 52.03 81 VAL A C 1
ATOM 666 O O . VAL A 1 81 ? -27.402 13.700 15.248 1.00 52.03 81 VAL A O 1
ATOM 669 N N . ALA A 1 82 ? -25.581 14.630 16.190 1.00 52.72 82 ALA A N 1
ATOM 670 C CA . ALA A 1 82 ? -26.279 15.829 16.631 1.00 52.72 82 ALA A CA 1
ATOM 671 C C . ALA A 1 82 ? -26.666 16.662 15.394 1.00 52.72 82 ALA A C 1
ATOM 673 O O . ALA A 1 82 ? -25.952 16.688 14.391 1.00 52.72 82 ALA A O 1
ATOM 674 N N . TYR A 1 83 ? -27.832 17.311 15.441 1.00 54.00 83 TYR A N 1
ATOM 675 C CA . TYR A 1 83 ? -28.447 18.019 14.305 1.00 54.00 83 TYR A CA 1
ATOM 676 C C . TYR A 1 83 ? -27.580 19.168 13.733 1.00 54.00 83 TYR A C 1
ATOM 678 O O . TYR A 1 83 ? -27.871 19.691 12.662 1.00 54.00 83 TYR A O 1
ATOM 686 N N . ASP A 1 84 ? -26.507 19.550 14.425 1.00 53.28 84 ASP A N 1
ATOM 687 C CA . ASP A 1 84 ? -25.581 20.633 14.086 1.00 53.28 84 ASP A CA 1
ATOM 688 C C . ASP A 1 84 ? -24.334 20.182 13.292 1.00 53.28 84 ASP A C 1
ATOM 690 O O . ASP A 1 84 ? -23.497 21.011 12.943 1.00 53.28 84 ASP A O 1
ATOM 694 N N . GLY A 1 85 ? -24.204 18.888 12.976 1.00 56.84 85 GLY A N 1
ATOM 695 C CA . GLY A 1 85 ? -23.048 18.350 12.248 1.00 56.84 85 GLY A CA 1
ATOM 696 C C . GLY A 1 85 ? -21.796 18.160 13.109 1.00 56.84 85 GLY A C 1
ATOM 697 O O . GLY A 1 85 ? -20.756 17.750 12.587 1.00 56.84 85 GLY A O 1
ATOM 698 N N . THR A 1 86 ? -21.889 18.403 14.417 1.00 55.31 86 THR A N 1
ATOM 699 C CA . THR A 1 86 ? -20.818 18.123 15.370 1.00 55.31 86 THR A CA 1
ATOM 700 C C . THR A 1 86 ? -20.872 16.646 15.767 1.00 55.31 86 THR A C 1
ATOM 702 O O . THR A 1 86 ? -21.943 16.087 16.021 1.00 55.31 86 THR A O 1
ATOM 705 N N . ILE A 1 87 ? -19.715 15.975 15.827 1.00 56.28 87 ILE A N 1
ATOM 706 C CA . ILE A 1 87 ? -19.630 14.622 16.394 1.00 56.28 87 ILE A CA 1
ATOM 707 C C . ILE A 1 87 ? -19.793 14.768 17.910 1.00 56.28 87 ILE A C 1
ATOM 709 O O . ILE A 1 87 ? -18.823 14.998 18.628 1.00 56.28 87 ILE A O 1
ATOM 713 N N . ALA A 1 88 ? -21.032 14.699 18.396 1.00 54.62 88 ALA A N 1
ATOM 714 C CA . ALA A 1 88 ? -21.301 14.611 19.821 1.00 54.62 88 ALA A CA 1
ATOM 715 C C . ALA A 1 88 ? -20.902 13.210 20.298 1.00 54.62 88 ALA A C 1
ATOM 717 O O . ALA A 1 88 ? -21.461 12.207 19.848 1.00 54.62 88 ALA A O 1
ATOM 718 N N . HIS A 1 89 ? -19.910 13.144 21.185 1.00 53.97 89 HIS A N 1
ATOM 719 C CA . HIS A 1 89 ? -19.580 11.917 21.896 1.00 53.97 89 HIS A CA 1
ATOM 720 C C . HIS A 1 89 ? -20.806 11.516 22.726 1.00 53.97 89 HIS A C 1
ATOM 722 O O . HIS A 1 89 ? -21.314 12.318 23.510 1.00 53.97 89 HIS A O 1
ATOM 728 N N . VAL A 1 90 ? -21.314 10.299 22.531 1.00 62.09 90 VAL A N 1
ATOM 729 C CA . VAL A 1 90 ? -22.298 9.723 23.455 1.00 62.09 90 VAL A CA 1
ATOM 730 C C . VAL A 1 90 ? -21.566 9.542 24.791 1.00 62.09 90 VAL A C 1
ATOM 732 O O . VAL A 1 90 ? -20.469 8.978 24.764 1.00 62.09 90 VAL A O 1
ATOM 735 N N . PRO A 1 91 ? -22.089 10.049 25.923 1.00 51.78 91 PRO A N 1
ATOM 736 C CA . PRO A 1 91 ? -21.490 9.790 27.227 1.00 51.78 91 PRO A CA 1
ATOM 737 C C . PRO A 1 91 ? -21.417 8.278 27.434 1.00 51.78 91 PRO A C 1
ATOM 739 O O . PRO A 1 91 ? -22.429 7.590 27.266 1.00 51.78 91 PRO A O 1
ATOM 742 N N . ASP A 1 92 ? -20.224 7.767 27.729 1.00 59.66 92 ASP A N 1
ATOM 743 C CA . ASP A 1 92 ? -20.071 6.381 28.146 1.00 59.66 92 ASP A CA 1
ATOM 744 C C . ASP A 1 92 ? -20.719 6.259 29.530 1.00 59.66 92 ASP A C 1
ATOM 746 O O . ASP A 1 92 ? -20.447 7.060 30.423 1.00 59.66 92 ASP A O 1
ATOM 750 N N . GLY A 1 93 ? -21.627 5.300 29.711 1.00 53.12 93 GLY A N 1
ATOM 751 C CA . GLY A 1 93 ? -22.302 5.036 30.992 1.00 53.12 93 GLY A CA 1
ATOM 752 C C . GLY A 1 93 ? -21.371 4.354 31.996 1.00 53.12 93 GLY A C 1
ATOM 753 O O . GLY A 1 93 ? -21.731 3.334 32.581 1.00 53.12 93 GLY A O 1
ATOM 754 N N . ARG A 1 94 ? -20.131 4.839 32.072 1.00 56.78 94 ARG A N 1
ATOM 755 C CA . ARG A 1 94 ? -19.049 4.334 32.913 1.00 56.78 94 ARG A CA 1
ATOM 756 C C . ARG A 1 94 ? -18.400 5.436 33.756 1.00 56.78 94 ARG A C 1
ATOM 758 O O . ARG A 1 94 ? -17.497 5.141 34.533 1.00 56.78 94 ARG A O 1
ATOM 765 N N . ASP A 1 95 ? -18.909 6.662 33.656 1.00 52.09 95 ASP A N 1
ATOM 766 C CA . ASP A 1 95 ? -18.486 7.814 34.460 1.00 52.09 95 ASP A CA 1
ATOM 767 C C . ASP A 1 95 ? -19.295 7.943 35.774 1.00 52.09 95 ASP A C 1
ATOM 769 O O . ASP A 1 95 ? -19.136 8.909 36.521 1.00 52.09 95 ASP A O 1
ATOM 773 N N . ASP A 1 96 ? -20.184 6.985 36.060 1.00 50.72 96 ASP A N 1
ATOM 774 C CA . ASP A 1 96 ? -21.112 6.959 37.195 1.00 50.72 96 ASP A CA 1
ATOM 775 C C . ASP A 1 96 ? -20.852 5.834 38.220 1.00 50.72 96 ASP A C 1
ATOM 777 O O . ASP A 1 96 ? -21.789 5.346 38.859 1.00 50.72 96 ASP A O 1
ATOM 781 N N . VAL A 1 97 ? -19.577 5.480 38.456 1.00 41.00 97 VAL A N 1
ATOM 782 C CA . VAL A 1 97 ? -19.139 4.777 39.686 1.00 41.00 97 VAL A CA 1
ATOM 783 C C . VAL A 1 97 ? -17.833 5.341 40.238 1.00 41.00 97 VAL A C 1
ATOM 785 O O . VAL A 1 97 ? -16.831 5.358 39.491 1.00 41.00 97 VAL A O 1
#

Sequence (97 aa):
MAFLAFMNNAVKVMNTYVPPIAIANAGWKYYLLYVFWDAFGVVVIYFFFVETRGWSLEEIEDLFQAKNPVKASLEKKRISVAYDGTIAHVPDGRDDV

Organism: Trichoderma parareesei (NCBI:txid858221)

Foldseek 3Di:
DVVVVVVVVVVVVCVVPVVVVCCVPVNPVVVVVVVVVVVVVVVCCLQPPADCPPDDPVVLVVLVVDPRNNVSSPDDDPQPQDPVRDRDDDDDPPVPD

Radius of gyration: 21.34 Å; chains: 1; bounding box: 44×32×63 Å

InterPro domains:
  IPR005828 Major facilitator, sugar transporter-like [PF00083] (1-64)
  IPR036259 MFS transporter superfamily [G3DSA:1.20.1250.20] (1-68)
  IPR050360 Major Facilitator Superfamily Sugar Transporters [PTHR48022] (1-69)

pLDDT: mean 82.99, std 16.37, range [41.0, 97.5]